Protein AF-A0A0V9R6I1-F1 (afdb_monomer_lite)

Radius of gyration: 15.01 Å; chains: 1; bounding box: 39×39×38 Å

Secondary structure (DSSP, 8-state):
-------TTS--HHHHHHHHHHHHTSTT-SEEEEEEE--SSTTPPPEEEEEEGGGGTSSS--EEEEE--SS-S-S--EEB--B-HHHHHHHHHHSTTEEEEEEEE-TT-TTSPBGGGTSTT--SBEEEEEEESSHHHHHHHHHHHHHHHHTTSS-TT-B-----TT-BHHHHHHHHHHT-

Foldseek 3Di:
DQDPAQDPLFDFLQRVVVLVVVLLPDPPHQWDDWDWWDAPDPPDFTWIWTWGVLVVQDVDTATKIAGPDPDRRGQQGIWHAQFDLVLLVVLQVVFPFKAWFAKDFGQRPPPHDACVQQEPPGRTGITGTMTGSDSVSVRSSSVSVSVCSNVVVTDPVGGQRHDYDNDISVRSVVVVVVVD

Organism: Escherichia coli (NCBI:txid562)

Structure (mmCIF, N/CA/C/O backbone):
data_AF-A0A0V9R6I1-F1
#
_entry.id   AF-A0A0V9R6I1-F1
#
loop_
_atom_site.group_PDB
_atom_site.id
_atom_site.type_symbol
_atom_site.label_atom_id
_atom_site.label_alt_id
_atom_site.label_comp_id
_atom_site.label_asym_id
_atom_site.label_entity_id
_atom_site.label_seq_id
_atom_site.pdbx_PDB_ins_code
_atom_site.Cartn_x
_atom_site.Cartn_y
_atom_site.Cartn_z
_atom_site.occupancy
_atom_site.B_iso_or_equiv
_atom_site.auth_seq_id
_atom_site.auth_comp_id
_atom_site.auth_asym_id
_atom_site.auth_atom_id
_atom_site.pdbx_PDB_model_num
ATOM 1 N N . MET A 1 1 ? 13.942 -1.740 -12.139 1.00 53.59 1 MET A N 1
ATOM 2 C CA . MET A 1 1 ? 12.605 -1.870 -11.530 1.00 53.59 1 MET A CA 1
ATOM 3 C C . MET A 1 1 ? 11.712 -2.474 -12.582 1.00 53.59 1 MET A C 1
ATOM 5 O O . MET A 1 1 ? 11.648 -1.887 -13.659 1.00 53.59 1 MET A O 1
ATOM 9 N N . GLY A 1 2 ? 11.010 -3.566 -12.273 1.00 52.91 2 GLY A N 1
ATOM 10 C CA . GLY A 1 2 ? 9.858 -3.988 -13.064 1.00 52.91 2 GLY A CA 1
ATOM 11 C C . GLY A 1 2 ? 8.912 -2.798 -13.212 1.00 52.91 2 GLY A C 1
ATOM 12 O O . GLY A 1 2 ? 8.372 -2.275 -12.228 1.00 52.91 2 GLY A O 1
ATOM 13 N N . VAL A 1 3 ? 8.816 -2.267 -14.426 1.00 60.56 3 VAL A N 1
ATOM 14 C CA . VAL A 1 3 ? 7.876 -1.196 -14.727 1.00 60.56 3 VAL A CA 1
ATOM 15 C C . VAL A 1 3 ? 6.547 -1.895 -14.946 1.00 60.56 3 VAL A C 1
ATOM 17 O O . VAL A 1 3 ? 6.357 -2.558 -15.956 1.00 60.56 3 VAL A O 1
ATOM 20 N N . LEU A 1 4 ? 5.653 -1.801 -13.961 1.00 69.81 4 LEU A N 1
ATOM 21 C CA . LEU A 1 4 ? 4.243 -2.054 -14.226 1.00 69.81 4 LEU A CA 1
ATOM 22 C C . LEU A 1 4 ? 3.785 -0.972 -15.194 1.00 69.81 4 LEU A C 1
ATOM 24 O O . LEU A 1 4 ? 3.793 0.213 -14.834 1.00 69.81 4 LEU A O 1
ATOM 28 N N . ASP A 1 5 ? 3.435 -1.395 -16.404 1.00 79.00 5 ASP A N 1
ATOM 29 C CA . ASP A 1 5 ? 2.828 -0.521 -17.392 1.00 79.00 5 ASP A CA 1
ATOM 30 C C . ASP A 1 5 ? 1.582 0.131 -16.809 1.00 79.00 5 ASP A C 1
ATOM 32 O O . ASP A 1 5 ? 0.880 -0.431 -15.960 1.00 79.00 5 ASP A O 1
ATOM 36 N N . ILE A 1 6 ? 1.330 1.363 -17.244 1.00 84.25 6 ILE A N 1
ATOM 37 C CA . ILE A 1 6 ? 0.130 2.048 -16.810 1.00 84.25 6 ILE A CA 1
ATOM 38 C C . ILE A 1 6 ? -1.094 1.385 -17.428 1.00 84.25 6 ILE A C 1
ATOM 40 O O . ILE A 1 6 ? -1.211 1.270 -18.645 1.00 84.25 6 ILE A O 1
ATOM 44 N N . ASP A 1 7 ? -2.034 1.012 -16.574 1.00 88.31 7 ASP A N 1
ATOM 45 C CA . ASP A 1 7 ? -3.306 0.450 -16.983 1.00 88.31 7 ASP A CA 1
ATOM 46 C C . ASP A 1 7 ? -4.435 1.398 -16.565 1.00 88.31 7 ASP A C 1
ATOM 48 O O . ASP A 1 7 ? -4.627 1.737 -15.391 1.00 88.31 7 ASP A O 1
ATOM 52 N N . SER A 1 8 ? -5.183 1.845 -17.575 1.00 90.50 8 SER A N 1
ATOM 53 C CA . SER A 1 8 ? -6.348 2.721 -17.434 1.00 90.50 8 SER A CA 1
ATOM 54 C C . SER A 1 8 ? -7.507 2.098 -16.648 1.00 90.50 8 SER A C 1
ATOM 56 O O . SER A 1 8 ? -8.373 2.828 -16.169 1.00 90.50 8 SER A O 1
ATOM 58 N N . ASN A 1 9 ? -7.512 0.773 -16.469 1.00 94.44 9 ASN A N 1
ATOM 59 C CA . ASN A 1 9 ? -8.483 0.062 -15.640 1.00 94.44 9 ASN A CA 1
ATOM 60 C C . ASN A 1 9 ? -8.278 0.300 -14.138 1.00 94.44 9 ASN A C 1
ATOM 62 O O . ASN A 1 9 ? -9.171 -0.010 -13.346 1.00 94.44 9 ASN A O 1
ATOM 66 N N . TYR A 1 10 ? -7.124 0.839 -13.736 1.00 96.00 10 TYR A N 1
ATOM 67 C CA . TYR A 1 10 ? -6.802 1.133 -12.346 1.00 96.00 10 TYR A CA 1
ATOM 68 C C . TYR A 1 10 ? -6.615 2.632 -12.120 1.00 96.00 10 TYR A C 1
ATOM 70 O O . TYR A 1 10 ? -6.264 3.408 -13.010 1.00 96.00 10 TYR A O 1
ATOM 78 N N . LEU A 1 11 ? -6.807 3.056 -10.874 1.00 95.94 11 LEU A N 1
ATOM 79 C CA . LEU A 1 11 ? -6.518 4.408 -10.436 1.00 95.94 11 LEU A CA 1
ATOM 80 C C . LEU A 1 11 ? -5.052 4.742 -10.700 1.00 95.94 11 LEU A C 1
ATOM 82 O O . LEU A 1 11 ? -4.144 3.972 -10.386 1.00 95.94 11 LEU A O 1
ATOM 86 N N . SER A 1 12 ? -4.817 5.932 -11.239 1.00 94.56 12 SER A N 1
ATOM 87 C CA . SER A 1 12 ? -3.480 6.509 -11.263 1.00 94.56 12 SER A CA 1
ATOM 88 C C . SER A 1 12 ? -3.061 6.932 -9.855 1.00 94.56 12 SER A C 1
ATOM 90 O O . SER A 1 12 ? -3.892 7.223 -8.992 1.00 94.56 12 SER A O 1
ATOM 92 N N . ALA A 1 13 ? -1.760 7.048 -9.621 1.00 92.88 13 ALA A N 1
ATOM 93 C CA . ALA A 1 13 ? -1.228 7.475 -8.335 1.00 92.88 13 ALA A CA 1
ATOM 94 C C . ALA A 1 13 ? -1.686 8.888 -7.923 1.00 92.88 13 ALA A C 1
ATOM 96 O O . ALA A 1 13 ? -1.963 9.114 -6.745 1.00 92.88 13 ALA A O 1
ATOM 97 N N . ARG A 1 14 ? -1.905 9.803 -8.881 1.00 94.00 14 ARG A N 1
ATOM 98 C CA . ARG A 1 14 ? -2.592 11.080 -8.622 1.00 94.00 14 ARG A CA 1
ATOM 99 C C . ARG A 1 14 ? -4.000 10.865 -8.056 1.00 94.00 14 ARG A C 1
ATOM 101 O O . ARG A 1 14 ? -4.360 11.479 -7.055 1.00 94.00 14 ARG A O 1
ATOM 108 N N . ARG A 1 15 ? -4.803 9.996 -8.680 1.00 95.25 15 ARG A N 1
ATOM 109 C CA . ARG A 1 15 ? -6.164 9.701 -8.205 1.00 95.25 15 ARG A CA 1
ATOM 110 C C . ARG A 1 15 ? -6.151 9.039 -6.832 1.00 95.25 15 ARG A C 1
ATOM 112 O O . ARG A 1 15 ? -6.986 9.382 -6.004 1.00 95.25 15 ARG A O 1
ATOM 119 N N . ILE A 1 16 ? -5.193 8.152 -6.567 1.00 96.25 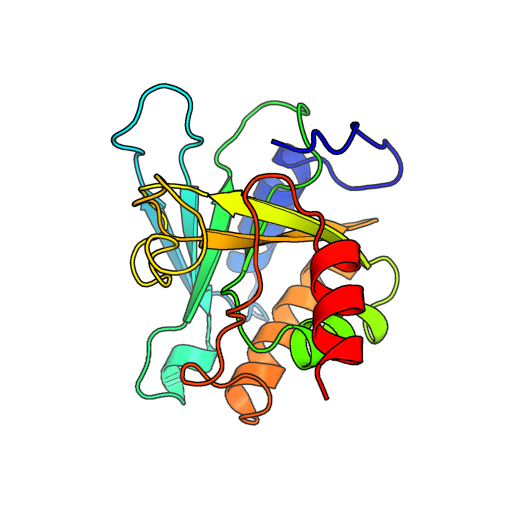16 ILE A N 1
ATOM 120 C CA . ILE A 1 16 ? -4.989 7.561 -5.238 1.00 96.25 16 ILE A CA 1
ATOM 121 C C . ILE A 1 16 ? -4.720 8.661 -4.203 1.00 96.25 16 ILE A C 1
ATOM 123 O O . ILE A 1 16 ? -5.404 8.694 -3.184 1.00 96.25 16 ILE A O 1
ATOM 127 N N . LYS A 1 17 ? -3.811 9.608 -4.482 1.00 95.19 17 LYS A N 1
ATOM 128 C CA . LYS A 1 17 ? -3.547 10.768 -3.610 1.00 95.19 17 LYS A CA 1
ATOM 129 C C . LYS A 1 17 ? -4.813 11.564 -3.299 1.00 95.19 17 LYS A C 1
ATOM 131 O O . LYS A 1 17 ? -5.101 11.815 -2.129 1.00 95.19 17 LYS A O 1
ATOM 136 N N . GLU A 1 18 ? -5.578 11.931 -4.326 1.00 94.38 18 GLU A N 1
ATOM 137 C CA . GLU A 1 18 ? -6.849 12.651 -4.167 1.00 94.38 18 GLU A CA 1
ATOM 138 C C . GLU A 1 18 ? -7.831 11.862 -3.280 1.00 94.38 18 GLU A C 1
ATOM 140 O O . GLU A 1 18 ? -8.379 12.402 -2.318 1.00 94.38 18 GLU A O 1
ATOM 145 N N . CYS A 1 19 ? -8.002 10.565 -3.556 1.00 95.62 19 CYS A N 1
ATOM 146 C CA . CYS A 1 19 ? -8.938 9.702 -2.837 1.00 95.62 19 CYS A CA 1
ATOM 147 C C . CYS A 1 19 ? -8.552 9.518 -1.366 1.00 95.62 19 CYS A C 1
ATOM 149 O O . CYS A 1 19 ? -9.411 9.660 -0.497 1.00 95.62 19 CYS A O 1
ATOM 151 N N . VAL A 1 20 ? -7.276 9.247 -1.066 1.00 95.94 20 VAL A N 1
ATOM 152 C CA . VAL A 1 20 ? -6.808 9.078 0.320 1.00 95.94 20 VAL A CA 1
ATOM 153 C C . VAL A 1 20 ? -6.933 10.383 1.100 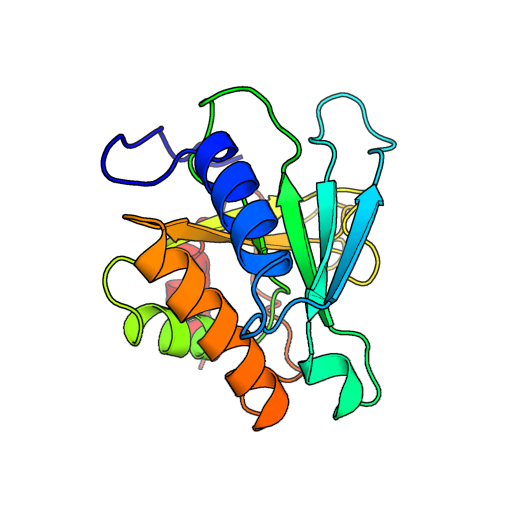1.00 95.94 20 VAL A C 1
ATOM 155 O O . VAL A 1 20 ? -7.364 10.363 2.251 1.00 95.94 20 VAL A O 1
ATOM 158 N N . HIS A 1 21 ? -6.624 11.528 0.486 1.00 93.81 21 HIS A N 1
ATOM 159 C CA . HIS A 1 21 ? -6.767 12.824 1.146 1.00 93.81 21 HIS A CA 1
ATOM 160 C C . HIS A 1 21 ? -8.227 13.131 1.51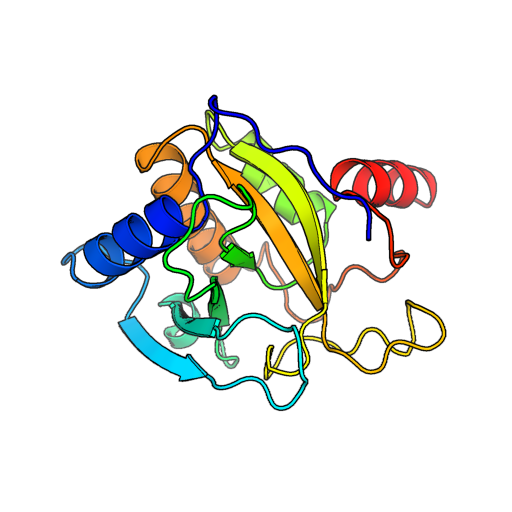6 1.00 93.81 21 HIS A C 1
ATOM 162 O O . HIS A 1 21 ? -8.503 13.552 2.641 1.00 93.81 21 HIS A O 1
ATOM 168 N N . ILE A 1 22 ? -9.164 12.892 0.591 1.00 93.88 22 ILE A N 1
ATOM 169 C CA . ILE A 1 22 ? -10.606 13.042 0.842 1.00 93.88 22 ILE A CA 1
ATOM 170 C C . ILE A 1 22 ? -11.055 12.072 1.937 1.00 93.88 22 ILE A C 1
ATOM 172 O O . ILE A 1 22 ? -11.723 12.476 2.889 1.00 93.88 22 ILE A O 1
ATOM 176 N N . TYR A 1 23 ? -10.650 10.806 1.831 1.00 95.25 23 TYR A N 1
ATOM 177 C CA . TYR A 1 23 ? -11.004 9.771 2.792 1.00 95.25 23 TYR A CA 1
ATOM 178 C C . TYR A 1 23 ? -10.501 10.105 4.201 1.00 95.25 23 TYR A C 1
ATOM 180 O O . TYR A 1 23 ? -11.298 10.059 5.134 1.00 95.25 23 TYR A O 1
ATOM 188 N N . CYS A 1 24 ? -9.252 10.557 4.351 1.00 94.38 24 CYS A N 1
ATOM 189 C CA . CYS A 1 24 ? -8.663 10.950 5.635 1.00 94.38 24 CYS A CA 1
ATOM 190 C C . CYS A 1 24 ? -9.459 12.049 6.362 1.00 94.38 24 CYS A C 1
ATOM 192 O O . CYS A 1 24 ? -9.459 12.098 7.589 1.00 94.38 24 CYS A O 1
ATOM 194 N N . LYS A 1 25 ? -10.140 12.933 5.620 1.00 90.62 25 LYS A N 1
ATOM 195 C CA . LYS A 1 25 ? -10.985 14.005 6.176 1.00 90.62 25 LYS A CA 1
ATOM 196 C C . LYS A 1 25 ? -12.398 13.541 6.544 1.00 90.62 25 LYS A C 1
ATOM 198 O O . LYS A 1 25 ? -13.152 14.300 7.151 1.00 90.62 25 LYS A O 1
ATOM 203 N N . SER A 1 26 ? -12.786 12.323 6.170 1.00 91.81 26 SER A N 1
ATOM 204 C CA . SER A 1 26 ? -14.114 11.784 6.463 1.00 91.81 26 SER A CA 1
ATOM 205 C C . SER A 1 26 ? -14.236 11.332 7.924 1.00 91.81 26 SER A C 1
ATOM 207 O O . SER A 1 26 ? -13.290 10.813 8.513 1.00 91.81 26 SER A O 1
ATOM 209 N N . LYS A 1 27 ? -15.428 11.477 8.523 1.00 84.44 27 LYS A N 1
ATOM 210 C CA . LYS A 1 27 ? -15.672 11.106 9.934 1.00 84.44 27 LYS A CA 1
ATOM 211 C C . LYS A 1 27 ? -15.441 9.616 10.227 1.00 84.44 27 LYS A C 1
ATOM 213 O O . LYS A 1 27 ? -15.057 9.267 11.339 1.00 84.44 27 LYS A O 1
ATOM 218 N N . GLN A 1 28 ? -15.681 8.754 9.241 1.00 87.25 28 GLN A N 1
ATOM 219 C CA . GLN A 1 28 ? -15.542 7.298 9.364 1.00 87.25 28 GLN A CA 1
ATOM 220 C C . GLN A 1 28 ? -14.125 6.798 9.051 1.00 87.25 28 GLN A C 1
ATOM 222 O O . GLN A 1 28 ? -13.862 5.618 9.208 1.00 87.25 28 GLN A O 1
ATOM 227 N N . SER A 1 29 ? -13.211 7.687 8.656 1.00 91.62 29 SER A N 1
ATOM 228 C CA . SER A 1 29 ? -11.839 7.345 8.284 1.00 91.62 29 SER A CA 1
ATOM 229 C C . SER A 1 29 ? -11.095 6.550 9.355 1.00 91.62 29 SER A C 1
ATOM 231 O O . SER A 1 29 ? -11.060 6.963 10.517 1.00 91.62 29 SER A O 1
ATOM 233 N N . CYS A 1 30 ? -10.393 5.488 8.961 1.00 94.94 30 CYS A N 1
ATOM 234 C CA . CYS A 1 30 ? -9.362 4.831 9.764 1.00 94.94 30 CYS A CA 1
ATOM 235 C C . CYS A 1 30 ? -7.991 5.540 9.717 1.00 94.94 30 CYS A C 1
ATOM 237 O O . CYS A 1 30 ? -7.024 5.032 10.280 1.00 94.94 30 CYS A O 1
ATOM 239 N N . LEU A 1 31 ? -7.895 6.709 9.077 1.00 94.44 31 LEU A N 1
ATOM 240 C CA . LEU A 1 31 ? -6.700 7.560 8.995 1.00 94.44 31 LEU A CA 1
ATOM 241 C C . LEU A 1 31 ? -6.870 8.834 9.828 1.00 94.44 31 LEU A C 1
ATOM 243 O O . LEU A 1 31 ? -7.952 9.420 9.826 1.00 94.44 31 LEU A O 1
ATOM 247 N N . GLU A 1 32 ? -5.808 9.277 10.509 1.00 83.25 32 GLU A N 1
ATOM 248 C CA . GLU A 1 32 ? -5.902 10.385 11.482 1.00 83.25 32 GLU A CA 1
ATOM 249 C C . GLU A 1 32 ? -4.939 11.548 11.257 1.00 83.25 32 GLU A C 1
ATOM 251 O O . GLU A 1 32 ? -5.292 12.701 11.495 1.00 83.25 32 GLU A O 1
ATOM 256 N N . LYS A 1 33 ? -3.701 11.266 10.848 1.00 74.50 33 LYS A N 1
ATOM 257 C CA . LYS A 1 33 ? -2.641 12.275 10.767 1.00 74.50 33 LYS A CA 1
ATOM 258 C C . LYS A 1 33 ? -1.919 12.140 9.445 1.00 74.50 33 LYS A C 1
ATOM 260 O O . LYS A 1 33 ? -1.449 11.051 9.132 1.00 74.50 33 LYS A O 1
ATOM 265 N N . GLN A 1 34 ? -1.813 13.249 8.721 1.00 78.00 34 GLN A N 1
ATOM 266 C CA . GLN A 1 34 ? -0.985 13.360 7.526 1.00 78.00 34 GLN A CA 1
ATOM 267 C C . GLN A 1 34 ? 0.301 14.127 7.857 1.00 78.00 34 GLN A C 1
ATOM 269 O O . GLN A 1 34 ? 0.251 15.167 8.516 1.00 78.00 34 GLN A O 1
ATOM 274 N N . ALA A 1 35 ? 1.445 13.626 7.403 1.00 79.19 35 ALA A N 1
ATOM 275 C CA . ALA A 1 35 ? 2.721 14.334 7.427 1.00 79.19 35 ALA A CA 1
ATOM 276 C C . ALA A 1 35 ? 3.394 14.210 6.057 1.00 79.19 35 ALA A C 1
ATOM 278 O O . ALA A 1 35 ? 3.393 13.134 5.462 1.00 79.19 35 ALA A O 1
ATOM 279 N N . TYR A 1 36 ? 3.960 15.302 5.549 1.00 76.38 36 TYR A N 1
ATOM 280 C CA . TYR A 1 36 ? 4.707 15.284 4.292 1.00 76.38 36 TYR A CA 1
ATOM 281 C C . TYR A 1 36 ? 6.154 14.888 4.557 1.00 76.38 36 TYR A C 1
ATOM 283 O O . TYR A 1 36 ? 6.785 15.411 5.474 1.00 76.38 36 TYR A O 1
ATOM 291 N N . LEU A 1 37 ? 6.673 13.977 3.741 1.00 74.88 37 LEU A N 1
ATOM 292 C CA . LEU A 1 37 ? 8.037 13.483 3.816 1.00 74.88 37 LEU A CA 1
ATOM 293 C C . LEU A 1 37 ? 8.764 13.794 2.518 1.00 74.88 37 LEU A C 1
ATOM 295 O O . LEU A 1 37 ? 8.405 13.339 1.427 1.00 74.88 37 LEU A O 1
ATOM 299 N N . THR A 1 38 ? 9.816 14.585 2.647 1.00 67.31 38 THR A N 1
ATOM 300 C CA . THR A 1 38 ? 10.735 14.881 1.556 1.00 67.31 38 THR A CA 1
ATOM 301 C C . THR A 1 38 ? 11.692 13.710 1.368 1.00 67.31 38 THR A C 1
ATOM 303 O O . THR A 1 38 ? 12.223 13.191 2.345 1.00 67.31 38 THR A O 1
ATOM 306 N N . SER A 1 39 ? 11.913 13.283 0.122 1.00 61.84 39 SER A N 1
ATOM 307 C CA . SER A 1 39 ? 13.001 12.345 -0.175 1.00 61.84 39 SER A CA 1
ATOM 308 C C . SER A 1 39 ? 14.356 13.051 -0.057 1.00 61.84 39 SER A C 1
ATOM 310 O O . SER A 1 39 ? 14.476 14.231 -0.394 1.00 61.84 39 SER A O 1
ATOM 312 N N . SER A 1 40 ? 15.364 12.319 0.413 1.00 57.09 40 SER A N 1
ATOM 313 C CA . SER A 1 40 ? 16.767 12.735 0.411 1.00 57.09 40 SER A CA 1
ATOM 314 C C . SER A 1 40 ? 17.511 12.330 -0.872 1.00 57.09 40 SER A C 1
ATOM 316 O O . SER A 1 40 ? 18.634 12.785 -1.082 1.00 57.09 40 SER A O 1
ATOM 318 N N . GLN A 1 41 ? 16.906 11.518 -1.750 1.00 65.38 41 GLN A N 1
ATOM 319 C CA . GLN A 1 41 ? 17.534 10.992 -2.964 1.00 65.38 41 GLN A CA 1
ATOM 320 C C . GLN A 1 41 ? 16.911 11.553 -4.251 1.00 65.38 41 GLN A C 1
ATOM 322 O O . GLN A 1 41 ? 15.695 11.670 -4.417 1.00 65.38 41 GLN A O 1
ATOM 327 N N . LYS A 1 42 ? 17.772 11.887 -5.218 1.00 57.94 42 LYS A N 1
ATOM 328 C CA . LYS A 1 42 ? 17.366 12.409 -6.528 1.00 57.94 42 LYS A CA 1
ATOM 329 C C . LYS A 1 42 ? 16.636 11.317 -7.322 1.00 57.94 42 LYS A C 1
ATOM 331 O O . LYS A 1 42 ? 17.227 10.292 -7.638 1.00 57.94 42 LYS A O 1
ATOM 336 N N . GLY A 1 43 ? 15.376 11.563 -7.687 1.00 63.16 43 GLY A N 1
ATOM 337 C CA . GLY A 1 43 ? 14.559 10.655 -8.508 1.00 63.16 43 GLY A CA 1
ATOM 338 C C . GLY A 1 43 ? 13.514 9.839 -7.741 1.00 63.16 43 GLY A C 1
ATOM 339 O O . GLY A 1 43 ? 12.657 9.225 -8.373 1.00 63.16 43 GLY A O 1
ATOM 340 N N . GLU A 1 44 ? 13.526 9.869 -6.409 1.00 75.06 44 GLU A N 1
ATOM 341 C CA . GLU A 1 44 ? 12.459 9.279 -5.601 1.00 75.06 44 GLU A CA 1
ATOM 342 C C . GLU A 1 44 ? 11.236 10.200 -5.507 1.00 75.06 44 GLU A C 1
ATOM 344 O O . GLU A 1 44 ? 11.317 11.428 -5.629 1.00 75.06 44 GLU A O 1
ATOM 349 N N . HIS A 1 45 ? 10.073 9.600 -5.256 1.00 81.62 45 HIS A N 1
ATOM 350 C CA . HIS A 1 45 ? 8.854 10.361 -5.028 1.00 81.62 45 HIS A CA 1
ATOM 351 C C . HIS A 1 45 ? 8.834 10.931 -3.605 1.00 81.62 45 HIS A C 1
ATOM 353 O O . HIS A 1 45 ? 9.205 10.274 -2.632 1.00 81.62 45 HIS A O 1
ATOM 359 N N . LYS A 1 46 ? 8.331 12.160 -3.466 1.00 87.88 46 LYS A N 1
ATOM 360 C CA . LYS A 1 46 ? 7.886 12.659 -2.161 1.00 87.88 46 LYS A CA 1
ATOM 361 C C . LYS A 1 46 ? 6.739 11.773 -1.672 1.00 87.88 46 LYS A C 1
ATOM 363 O O . LYS A 1 46 ? 5.928 11.320 -2.482 1.00 87.88 46 LYS A O 1
ATOM 368 N N . LEU A 1 47 ? 6.674 11.523 -0.368 1.00 91.50 47 LEU A N 1
ATOM 369 C CA . LEU A 1 47 ? 5.633 10.690 0.231 1.00 91.50 47 LEU A CA 1
ATOM 370 C C . LEU A 1 47 ? 4.796 11.505 1.218 1.00 91.50 47 LEU A C 1
ATOM 372 O O . LEU A 1 47 ? 5.289 12.409 1.888 1.00 91.50 47 LEU A O 1
ATOM 376 N N . ILE A 1 48 ? 3.522 11.155 1.331 1.00 92.38 48 ILE A N 1
ATOM 377 C CA . ILE A 1 48 ? 2.600 11.636 2.354 1.00 92.38 48 ILE A CA 1
ATOM 378 C C . ILE A 1 48 ? 2.336 10.460 3.290 1.00 92.38 48 ILE A C 1
ATOM 380 O O . ILE A 1 48 ? 1.777 9.443 2.879 1.00 92.38 48 ILE A O 1
ATOM 384 N N . LYS A 1 49 ? 2.765 10.586 4.543 1.00 93.62 49 LYS A N 1
ATOM 385 C CA . LYS A 1 49 ? 2.596 9.585 5.598 1.00 93.62 49 LYS A CA 1
ATOM 386 C C . LYS A 1 49 ? 1.229 9.763 6.247 1.00 93.62 49 LYS A C 1
ATOM 388 O O . LYS A 1 49 ? 0.959 10.834 6.788 1.00 93.62 49 LYS A O 1
ATOM 393 N N . TYR A 1 50 ? 0.399 8.723 6.225 1.00 94.50 50 TYR A N 1
ATOM 394 C CA . TYR A 1 50 ? -0.905 8.686 6.889 1.00 94.50 50 TYR A CA 1
ATOM 395 C C . TYR A 1 50 ? -0.892 7.687 8.050 1.00 94.50 50 TYR A C 1
ATOM 397 O O . TYR A 1 50 ? -0.627 6.503 7.844 1.00 94.50 50 TYR A O 1
ATOM 405 N N . LYS A 1 51 ? -1.189 8.156 9.270 1.00 93.25 51 LYS A N 1
ATOM 406 C CA . LYS A 1 51 ? -1.299 7.304 10.469 1.00 93.25 51 LYS A CA 1
ATOM 407 C C . LYS A 1 51 ? -2.628 6.555 10.494 1.00 93.25 51 LYS A C 1
ATOM 409 O O . LYS A 1 51 ? -3.679 7.189 10.388 1.00 93.25 51 LYS A O 1
ATOM 414 N N . LEU A 1 52 ? -2.568 5.243 10.708 1.00 93.56 52 LEU A N 1
ATOM 415 C CA . LEU A 1 52 ? -3.723 4.365 10.893 1.00 93.56 52 LEU A CA 1
ATOM 416 C C . LEU A 1 52 ? -4.223 4.383 12.342 1.00 93.56 52 LEU A C 1
ATOM 418 O O . LEU A 1 52 ? -3.428 4.412 13.288 1.00 93.56 52 LEU A O 1
ATOM 422 N N . LYS A 1 53 ? -5.544 4.284 12.523 1.00 91.62 53 LYS A N 1
ATOM 423 C CA . LYS A 1 53 ? -6.216 4.198 13.831 1.00 91.62 53 LYS A CA 1
ATOM 424 C C . LYS A 1 53 ? -5.818 2.969 14.637 1.00 91.62 53 LYS A C 1
ATOM 426 O O . LYS A 1 53 ? -5.835 3.036 15.865 1.00 91.62 53 LYS A O 1
ATOM 431 N N . ALA A 1 54 ? -5.417 1.883 13.976 1.00 87.44 54 ALA A N 1
ATOM 432 C CA . ALA A 1 54 ? -4.894 0.688 14.633 1.00 87.44 54 ALA A CA 1
ATOM 433 C C . ALA A 1 54 ? -3.750 0.992 15.624 1.00 87.44 54 ALA A C 1
ATOM 435 O O . ALA A 1 54 ? -3.663 0.355 16.671 1.00 87.44 54 ALA A O 1
ATOM 436 N N . SER A 1 55 ? -2.971 2.055 15.378 1.00 77.44 55 SER A N 1
ATOM 437 C CA . SER A 1 55 ? -1.916 2.555 16.279 1.00 77.44 55 SER A CA 1
ATOM 438 C C . SER A 1 55 ? -2.385 2.938 17.687 1.00 77.44 55 SER A C 1
ATOM 440 O O . SER A 1 55 ? -1.562 3.209 18.549 1.00 77.44 55 SER A O 1
ATOM 442 N N . ARG A 1 56 ? -3.695 3.085 17.920 1.00 74.06 56 ARG A N 1
ATOM 443 C CA . ARG A 1 56 ? -4.241 3.374 19.257 1.00 74.06 56 ARG A CA 1
ATOM 444 C C . ARG A 1 56 ? -4.455 2.113 20.092 1.00 74.06 56 ARG A C 1
ATOM 446 O O . ARG A 1 56 ? -4.619 2.218 21.302 1.00 74.06 56 ARG A O 1
ATOM 453 N N . LYS A 1 57 ? -4.527 0.948 19.443 1.00 71.12 57 LYS A N 1
ATOM 454 C CA . LYS A 1 57 ? -4.684 -0.359 20.093 1.00 71.12 57 LYS A CA 1
ATOM 455 C C . LYS A 1 57 ? -3.359 -1.108 20.185 1.00 71.12 57 LYS A C 1
ATOM 457 O O . LYS A 1 57 ? -3.146 -1.827 21.155 1.00 71.12 57 LYS A O 1
ATOM 462 N N . ASP A 1 58 ? -2.494 -0.937 19.193 1.00 66.69 58 ASP A N 1
ATOM 463 C CA . ASP A 1 58 ? -1.158 -1.521 19.186 1.00 66.69 58 ASP A CA 1
ATOM 464 C C . ASP A 1 58 ? -0.133 -0.592 19.867 1.00 66.69 58 ASP A C 1
ATOM 466 O O . ASP A 1 58 ? -0.303 0.626 19.901 1.00 66.69 58 ASP A O 1
ATOM 470 N N . ARG A 1 59 ? 0.945 -1.168 20.410 1.00 69.94 59 ARG A N 1
ATOM 471 C CA . ARG A 1 59 ? 2.093 -0.425 20.960 1.00 69.94 59 ARG A CA 1
ATOM 472 C C . ARG A 1 59 ? 2.941 0.229 19.868 1.00 69.94 59 ARG A C 1
ATOM 474 O O . ARG A 1 59 ? 3.753 1.098 20.176 1.00 69.94 59 ARG A O 1
ATOM 481 N N . TYR A 1 60 ? 2.758 -0.188 18.618 1.00 78.31 60 TYR A N 1
ATOM 482 C CA . TYR A 1 60 ? 3.471 0.326 17.457 1.00 78.31 60 TYR A CA 1
ATOM 483 C C . TYR A 1 60 ? 2.614 1.297 16.646 1.00 78.31 60 TYR A C 1
ATOM 485 O O . TYR A 1 60 ? 1.395 1.155 16.529 1.00 78.31 60 TYR A O 1
ATOM 493 N N . GLU A 1 61 ? 3.265 2.294 16.053 1.00 86.12 61 GLU A N 1
ATOM 494 C CA . GLU A 1 61 ? 2.602 3.206 15.132 1.00 86.12 61 GLU A CA 1
ATOM 495 C C . GLU A 1 61 ? 2.534 2.608 13.724 1.00 86.12 61 GLU A C 1
ATOM 497 O O . GLU A 1 61 ? 3.536 2.193 13.148 1.00 86.12 61 GLU A O 1
ATOM 502 N N . HIS A 1 62 ? 1.332 2.601 13.154 1.00 89.44 62 HIS A N 1
ATOM 503 C CA . HIS A 1 62 ? 1.031 2.012 11.856 1.00 89.44 62 HIS A CA 1
ATOM 504 C C . HIS A 1 62 ? 0.789 3.092 10.812 1.00 89.44 62 HIS A C 1
ATOM 506 O O . HIS A 1 62 ? 0.007 4.024 11.032 1.00 89.44 62 HIS A O 1
ATOM 512 N N . TYR A 1 63 ? 1.412 2.934 9.647 1.00 92.69 63 TYR A N 1
ATOM 513 C CA . TYR A 1 63 ? 1.398 3.941 8.593 1.00 92.69 63 TYR A CA 1
ATOM 514 C C . TYR A 1 63 ? 1.194 3.338 7.208 1.00 92.69 63 TYR A C 1
ATOM 516 O O . TYR A 1 63 ? 1.722 2.267 6.902 1.00 92.69 63 TYR A O 1
ATOM 524 N N . ILE A 1 64 ? 0.501 4.091 6.356 1.00 94.94 64 ILE A N 1
ATOM 525 C CA . ILE A 1 64 ? 0.530 3.933 4.898 1.00 94.94 64 ILE A CA 1
ATOM 526 C C . ILE A 1 64 ? 1.154 5.183 4.283 1.00 94.94 64 ILE A C 1
ATOM 528 O O . ILE A 1 64 ? 1.005 6.290 4.810 1.00 94.94 64 ILE A O 1
ATOM 532 N N . TYR A 1 65 ? 1.845 5.011 3.163 1.00 95.38 65 TYR A N 1
ATOM 533 C CA . TYR A 1 65 ? 2.543 6.096 2.482 1.00 95.38 65 TYR A CA 1
ATOM 534 C C . TYR A 1 65 ? 1.968 6.286 1.091 1.00 95.38 65 TYR A C 1
ATOM 536 O O . TYR A 1 65 ? 1.878 5.347 0.309 1.00 95.38 65 TYR A O 1
ATOM 544 N N . VAL A 1 66 ? 1.584 7.512 0.763 1.00 94.62 66 VAL A N 1
ATOM 545 C CA . VAL A 1 66 ? 1.013 7.860 -0.539 1.00 94.62 66 VAL A CA 1
ATOM 546 C C . VAL A 1 66 ? 2.015 8.698 -1.313 1.00 94.62 66 VAL A C 1
ATOM 548 O O . VAL A 1 66 ? 2.587 9.636 -0.766 1.00 94.62 66 VAL A O 1
ATOM 551 N N . LYS A 1 67 ? 2.225 8.392 -2.591 1.00 92.88 67 LYS A N 1
ATOM 552 C CA . LYS A 1 67 ? 3.120 9.169 -3.450 1.00 92.88 67 LYS A CA 1
ATOM 553 C C . LYS A 1 67 ? 2.530 10.553 -3.703 1.00 92.88 67 LYS A C 1
ATOM 555 O O . LYS A 1 67 ? 1.436 10.692 -4.251 1.00 92.88 67 LYS A O 1
ATOM 560 N N . ASP A 1 68 ? 3.280 11.581 -3.333 1.00 89.75 68 ASP A N 1
ATOM 561 C CA . ASP A 1 68 ? 2.949 12.974 -3.593 1.00 89.75 68 ASP A CA 1
ATOM 562 C C . ASP A 1 68 ? 3.327 13.334 -5.033 1.00 89.75 68 ASP A C 1
ATOM 564 O O . ASP A 1 68 ? 4.386 13.900 -5.308 1.00 89.75 68 ASP A O 1
ATOM 568 N N . ILE A 1 69 ? 2.481 12.918 -5.975 1.00 84.31 69 ILE A N 1
ATOM 569 C CA . ILE A 1 69 ? 2.685 13.170 -7.400 1.00 84.31 69 ILE A CA 1
ATOM 570 C C . ILE A 1 69 ? 1.482 13.874 -8.020 1.00 84.31 69 ILE A C 1
ATOM 572 O O . ILE A 1 69 ? 0.331 13.636 -7.654 1.00 84.31 69 ILE A O 1
ATOM 576 N N . GLU A 1 70 ? 1.760 14.718 -9.007 1.00 72.88 70 GLU A N 1
ATOM 577 C CA . GLU A 1 70 ? 0.738 15.432 -9.783 1.00 72.88 70 GLU A CA 1
ATOM 578 C C . GLU A 1 70 ? 0.404 14.729 -11.111 1.00 72.88 70 GLU A C 1
ATOM 580 O O . GLU A 1 70 ? -0.589 15.051 -11.763 1.00 72.88 70 GLU A O 1
ATOM 585 N N . GLY A 1 71 ? 1.217 13.747 -11.515 1.00 67.69 71 GLY A N 1
ATOM 586 C CA . GLY A 1 71 ? 1.106 13.053 -12.799 1.00 67.69 71 GLY A CA 1
ATOM 587 C C . GLY A 1 71 ? 0.430 11.681 -12.735 1.00 67.69 71 GLY A C 1
ATOM 588 O O . GLY A 1 71 ? 0.265 11.074 -11.679 1.00 67.69 71 GLY A O 1
ATOM 589 N N . THR A 1 72 ? 0.100 11.148 -13.908 1.00 72.38 72 THR A N 1
ATOM 590 C CA . THR A 1 72 ? -0.471 9.809 -14.107 1.00 72.38 72 THR A CA 1
ATOM 591 C C . THR A 1 72 ? 0.589 8.843 -14.631 1.00 72.38 72 THR A C 1
ATOM 593 O O . THR A 1 72 ? 0.350 8.156 -15.603 1.00 72.38 72 THR A O 1
ATOM 596 N N . LYS A 1 73 ? 1.805 8.834 -14.074 1.00 77.88 73 LYS A N 1
ATOM 597 C CA . LYS A 1 73 ? 2.910 8.004 -14.607 1.00 77.88 73 LYS A CA 1
ATOM 598 C C . LYS A 1 73 ? 2.959 6.584 -14.031 1.00 77.88 73 LYS A C 1
ATOM 600 O O . LYS A 1 73 ? 3.814 5.798 -14.413 1.00 77.88 73 LYS A O 1
ATOM 605 N N . THR A 1 74 ? 2.092 6.270 -13.073 1.00 87.69 74 THR A N 1
ATOM 606 C CA . THR A 1 74 ? 2.024 4.954 -12.430 1.00 87.69 74 THR A CA 1
ATOM 607 C C . THR A 1 74 ? 0.665 4.760 -11.764 1.00 87.69 74 THR A C 1
ATOM 609 O O . THR A 1 74 ? 0.054 5.737 -11.321 1.00 87.69 74 THR A O 1
ATOM 612 N N . ASN A 1 75 ? 0.207 3.513 -11.664 1.00 92.06 75 ASN A N 1
ATOM 613 C CA . ASN A 1 75 ? -0.933 3.123 -10.832 1.00 92.06 75 ASN A CA 1
ATOM 614 C C . ASN A 1 75 ? -0.524 2.796 -9.379 1.00 92.06 75 ASN A C 1
ATOM 616 O O . ASN A 1 75 ? -1.358 2.833 -8.481 1.00 92.06 75 ASN A O 1
ATOM 620 N N . CYS A 1 76 ? 0.763 2.542 -9.113 1.00 90.31 76 CYS A N 1
ATOM 621 C CA . CYS A 1 76 ? 1.298 2.214 -7.787 1.00 90.31 76 CYS A CA 1
ATOM 622 C C . CYS A 1 76 ? 1.471 3.480 -6.932 1.00 90.31 76 CYS A C 1
ATOM 624 O O . CYS A 1 76 ? 2.587 3.967 -6.746 1.00 90.31 76 CYS A O 1
ATOM 626 N N . GLY A 1 77 ? 0.364 4.066 -6.473 1.00 92.94 77 GLY A N 1
ATOM 627 C CA . GLY A 1 77 ? 0.350 5.355 -5.764 1.00 92.94 77 GLY A CA 1
ATOM 628 C C . GLY A 1 77 ? 0.418 5.292 -4.246 1.00 92.94 77 GLY A C 1
ATOM 629 O O . GLY A 1 77 ? 0.561 6.332 -3.610 1.00 92.94 77 GLY A O 1
ATOM 630 N N . ILE A 1 78 ? 0.303 4.103 -3.667 1.00 95.38 78 ILE A N 1
ATOM 631 C CA . ILE A 1 78 ? 0.268 3.889 -2.223 1.00 95.38 78 ILE A CA 1
ATOM 632 C C . ILE A 1 78 ? 1.141 2.696 -1.855 1.00 95.38 78 ILE A C 1
ATOM 634 O O . ILE A 1 78 ? 1.256 1.744 -2.627 1.00 95.38 78 ILE A O 1
ATOM 638 N N . ILE A 1 79 ? 1.774 2.787 -0.694 1.00 96.00 79 ILE A N 1
ATOM 639 C CA . ILE A 1 79 ? 2.758 1.850 -0.179 1.00 96.00 79 ILE A CA 1
ATOM 640 C C . ILE A 1 79 ? 2.305 1.437 1.221 1.00 96.00 79 ILE A C 1
ATOM 642 O O . ILE A 1 79 ? 2.054 2.287 2.082 1.00 96.00 79 ILE A O 1
ATOM 646 N N . PHE A 1 80 ? 2.186 0.130 1.416 1.00 95.94 80 PHE A N 1
ATOM 647 C CA . PHE A 1 80 ? 1.817 -0.523 2.664 1.00 95.94 80 PHE A CA 1
ATOM 648 C C . PHE A 1 80 ? 3.030 -1.215 3.279 1.00 95.94 80 PHE A C 1
ATOM 650 O O . PHE A 1 80 ? 3.991 -1.554 2.577 1.00 95.94 80 PHE A O 1
ATOM 657 N N . TYR A 1 81 ? 2.968 -1.438 4.591 1.00 94.56 81 TYR A N 1
ATOM 658 C CA . TYR A 1 81 ? 4.026 -2.117 5.324 1.00 94.56 81 TYR A CA 1
ATOM 659 C C . TYR A 1 81 ? 4.138 -3.565 4.832 1.00 94.56 81 TYR A C 1
ATOM 661 O O . TYR A 1 81 ? 3.105 -4.209 4.612 1.00 94.56 81 TYR A O 1
ATOM 669 N N . PRO A 1 82 ? 5.356 -4.098 4.650 1.00 92.75 82 PRO A N 1
ATOM 670 C CA . PRO A 1 82 ? 5.558 -5.418 4.071 1.00 92.75 82 PRO A CA 1
ATOM 671 C C . PRO A 1 82 ? 5.392 -6.536 5.111 1.00 92.75 82 PRO A C 1
ATOM 673 O O . PRO A 1 82 ? 6.319 -7.303 5.383 1.00 92.75 82 PRO A O 1
ATOM 676 N N . TYR A 1 83 ? 4.197 -6.628 5.696 1.00 91.81 83 TYR A N 1
ATOM 677 C CA . TYR A 1 83 ? 3.783 -7.774 6.504 1.00 91.81 83 TYR A CA 1
ATOM 678 C C . TYR A 1 83 ? 3.865 -9.087 5.712 1.00 91.81 83 TYR A C 1
ATOM 680 O O . TYR A 1 83 ? 4.098 -9.093 4.500 1.00 91.81 83 TYR A O 1
ATOM 688 N N . ASP A 1 84 ? 3.622 -10.200 6.405 1.00 89.94 84 ASP A N 1
ATOM 689 C CA . ASP A 1 84 ? 3.401 -11.521 5.823 1.00 89.94 84 ASP A CA 1
ATOM 690 C C . ASP A 1 84 ? 2.583 -11.418 4.527 1.00 89.94 84 ASP A C 1
ATOM 692 O O . ASP A 1 84 ? 1.417 -11.000 4.512 1.00 89.94 84 ASP A O 1
ATOM 696 N N . ILE A 1 85 ? 3.230 -11.780 3.419 1.00 90.12 85 ILE A N 1
ATOM 697 C CA . ILE A 1 85 ? 2.679 -11.570 2.084 1.00 90.12 85 ILE A CA 1
ATOM 698 C C . ILE A 1 85 ? 1.420 -12.411 1.858 1.00 90.12 85 ILE A C 1
ATOM 700 O O . ILE A 1 85 ? 0.512 -11.967 1.159 1.00 90.12 85 ILE A O 1
ATOM 704 N N . SER A 1 86 ? 1.302 -13.578 2.501 1.00 91.00 86 SER A N 1
ATOM 705 C CA . SER A 1 86 ? 0.114 -14.429 2.391 1.00 91.00 86 SER A CA 1
ATOM 706 C C . SER A 1 86 ? -1.098 -13.769 3.033 1.00 91.00 86 SER A C 1
ATOM 708 O O . SER A 1 86 ? -2.195 -13.806 2.473 1.00 91.00 86 SER A O 1
ATOM 710 N N . ARG A 1 87 ? -0.899 -13.106 4.177 1.00 93.06 87 ARG A N 1
ATOM 711 C CA . ARG A 1 87 ? -1.949 -12.331 4.852 1.00 93.06 87 ARG A CA 1
ATOM 712 C C . ARG A 1 87 ? -2.355 -11.104 4.050 1.00 93.06 87 ARG A C 1
ATOM 714 O O . ARG A 1 87 ? -3.546 -10.871 3.858 1.00 93.06 87 ARG A O 1
ATOM 721 N N . LEU A 1 88 ? -1.392 -1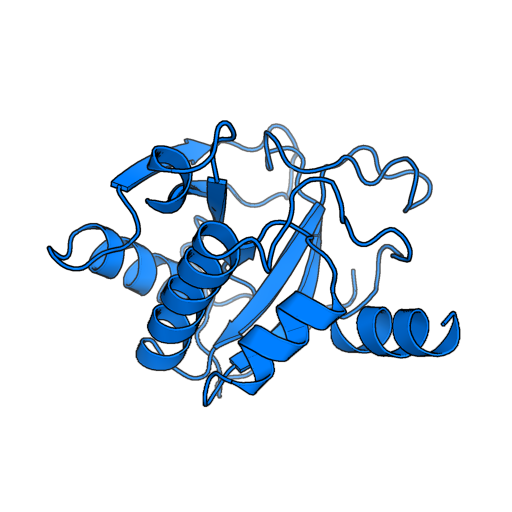0.379 3.484 1.00 93.31 88 LEU A N 1
ATOM 722 C CA . LEU A 1 88 ? -1.694 -9.259 2.589 1.00 93.31 88 LEU A CA 1
ATOM 723 C C . LEU A 1 88 ? -2.466 -9.703 1.339 1.00 93.31 88 LEU A C 1
ATOM 725 O O . LEU A 1 88 ? -3.420 -9.035 0.942 1.00 93.31 88 LEU A O 1
ATOM 729 N N . PHE A 1 89 ? -2.119 -10.852 0.750 1.00 94.12 89 PHE A N 1
ATOM 730 C CA . PHE A 1 89 ? -2.870 -11.428 -0.368 1.00 94.12 89 PHE A CA 1
ATOM 731 C C . PHE A 1 89 ? -4.266 -11.905 0.037 1.00 94.12 89 PHE A C 1
ATOM 733 O O . PHE A 1 89 ? -5.188 -11.789 -0.766 1.00 94.12 89 PHE A O 1
ATOM 740 N N . SER A 1 90 ? -4.447 -12.413 1.258 1.00 94.06 90 SER A N 1
ATOM 741 C CA . SER A 1 90 ? -5.769 -12.757 1.799 1.00 94.06 90 SER A CA 1
ATOM 742 C C . SER A 1 90 ? -6.671 -11.520 1.874 1.00 94.06 90 SER A C 1
ATOM 744 O O . SER A 1 90 ? -7.766 -11.512 1.306 1.00 94.06 90 SER A O 1
ATOM 746 N N . ILE A 1 91 ? -6.167 -10.428 2.462 1.00 95.69 91 ILE A N 1
ATOM 747 C CA . ILE A 1 91 ? -6.877 -9.142 2.526 1.00 95.69 91 ILE A CA 1
ATOM 748 C C . ILE A 1 91 ? -7.197 -8.643 1.115 1.00 95.69 91 ILE A C 1
ATOM 750 O O . ILE A 1 91 ? -8.349 -8.321 0.830 1.00 95.69 91 ILE A O 1
ATOM 754 N N . MET A 1 92 ? -6.215 -8.663 0.208 1.00 95.81 92 MET A N 1
ATOM 755 C CA . MET A 1 92 ? -6.388 -8.265 -1.193 1.00 95.81 92 MET A CA 1
ATOM 756 C C . MET A 1 92 ? -7.493 -9.061 -1.885 1.00 95.81 92 MET A C 1
ATOM 758 O O . MET A 1 92 ? -8.383 -8.463 -2.478 1.00 95.81 92 MET A O 1
ATOM 762 N N . LYS A 1 93 ? -7.466 -10.396 -1.786 1.00 94.62 93 LYS A N 1
ATOM 763 C CA . LYS A 1 93 ? -8.469 -11.286 -2.392 1.00 94.62 93 LYS A CA 1
ATOM 764 C C . LYS A 1 93 ? -9.864 -11.081 -1.802 1.00 94.62 93 LYS A C 1
ATOM 766 O O . LYS A 1 93 ? -10.850 -11.333 -2.486 1.00 94.62 93 LYS A O 1
ATOM 771 N N . SER A 1 94 ? -9.958 -10.610 -0.559 1.00 95.44 94 SER A N 1
ATOM 772 C CA . SER A 1 94 ? -11.239 -10.259 0.058 1.00 95.44 94 SER A CA 1
ATOM 773 C C . SER A 1 94 ? -11.829 -8.945 -0.479 1.00 95.44 94 SER A C 1
ATOM 775 O O . SER A 1 94 ? -13.016 -8.687 -0.277 1.00 95.44 94 SER A O 1
ATOM 777 N N . CYS A 1 95 ? -11.025 -8.095 -1.126 1.00 95.81 95 CYS A N 1
ATOM 778 C CA . CYS A 1 95 ? -11.444 -6.811 -1.681 1.00 95.81 95 CYS A CA 1
ATOM 779 C C . CYS A 1 95 ? -11.735 -6.932 -3.180 1.00 95.81 95 CYS A C 1
ATOM 781 O O . CYS A 1 95 ? -10.886 -7.331 -3.978 1.00 95.81 95 CYS A O 1
ATOM 783 N N . VAL A 1 96 ? -12.923 -6.504 -3.604 1.00 95.00 96 VAL A N 1
ATOM 784 C CA . VAL A 1 96 ? -13.271 -6.483 -5.029 1.00 95.00 96 VAL A CA 1
ATOM 785 C C . VAL A 1 96 ? -12.515 -5.353 -5.733 1.00 95.00 96 VAL A C 1
ATOM 787 O O . VAL A 1 96 ? -12.625 -4.188 -5.358 1.00 95.00 96 VAL A O 1
ATOM 790 N N . GLY A 1 97 ? -11.795 -5.682 -6.809 1.00 96.19 97 GLY A N 1
ATOM 791 C CA . GLY A 1 97 ? -11.112 -4.690 -7.646 1.00 96.19 97 GLY A CA 1
ATOM 792 C C . GLY A 1 97 ? -9.755 -4.228 -7.111 1.00 96.19 97 GLY A C 1
ATOM 793 O O . GLY A 1 97 ? -9.349 -3.101 -7.406 1.00 96.19 97 GLY A O 1
ATOM 794 N N . VAL A 1 98 ? -9.064 -5.078 -6.350 1.00 97.38 98 VAL A N 1
ATOM 795 C CA . VAL A 1 98 ? -7.663 -4.886 -5.954 1.00 97.38 98 VAL A CA 1
ATOM 796 C C . VAL A 1 98 ? -6.799 -5.927 -6.657 1.00 97.38 98 VAL A C 1
ATOM 798 O O . VAL A 1 98 ? -7.170 -7.097 -6.730 1.00 97.38 98 VAL A O 1
ATOM 801 N N . ALA A 1 99 ? -5.656 -5.503 -7.185 1.00 95.25 99 ALA A N 1
ATOM 802 C CA . ALA A 1 99 ? -4.695 -6.374 -7.848 1.00 95.25 99 ALA A CA 1
ATOM 803 C C . ALA A 1 99 ? -3.280 -6.150 -7.2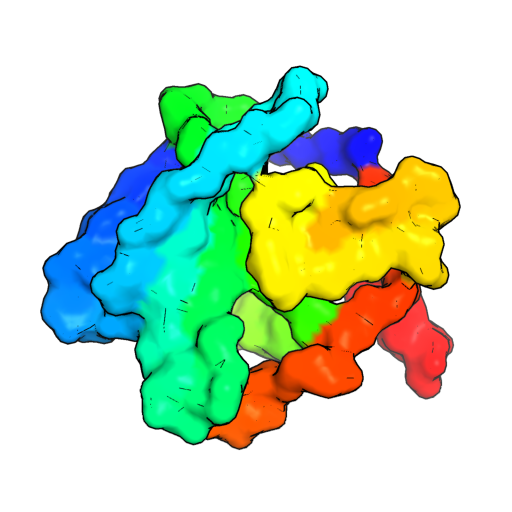89 1.00 95.25 99 ALA A C 1
ATOM 805 O O . ALA A 1 99 ? -2.991 -5.074 -6.747 1.00 95.25 99 ALA A O 1
ATOM 806 N N . PRO A 1 100 ? -2.387 -7.151 -7.393 1.00 94.06 100 PRO A N 1
ATOM 807 C CA . PRO A 1 100 ? -1.007 -7.001 -6.960 1.00 94.06 100 PRO A CA 1
ATOM 808 C C . PRO A 1 100 ? -0.325 -5.892 -7.764 1.00 94.06 100 PRO A C 1
ATOM 810 O O . PRO A 1 100 ? -0.425 -5.845 -8.987 1.00 94.06 100 PRO A O 1
ATOM 813 N N . GLY A 1 101 ? 0.367 -4.997 -7.066 1.00 93.44 101 GLY A N 1
ATOM 814 C CA . GLY A 1 101 ? 1.298 -4.061 -7.678 1.00 93.44 101 GLY A CA 1
ATOM 815 C C . GLY A 1 101 ? 2.717 -4.607 -7.588 1.00 93.44 101 GLY A C 1
ATOM 816 O O . GLY A 1 101 ? 2.996 -5.758 -7.934 1.00 93.44 101 GLY A O 1
ATOM 817 N N . LYS A 1 102 ? 3.628 -3.775 -7.091 1.00 91.00 102 LYS A N 1
ATOM 818 C CA . LYS A 1 102 ? 5.056 -4.089 -7.021 1.00 91.00 102 LYS A CA 1
ATOM 819 C C . LYS A 1 102 ? 5.668 -3.773 -5.667 1.00 91.00 102 LYS A C 1
ATOM 821 O O . LYS A 1 102 ? 5.101 -3.019 -4.867 1.00 91.00 102 LYS A O 1
ATOM 826 N N . LEU A 1 103 ? 6.866 -4.310 -5.474 1.00 91.44 103 LEU A N 1
ATOM 827 C CA . LEU A 1 103 ? 7.803 -3.852 -4.464 1.00 91.44 103 LEU A CA 1
ATOM 828 C C . LEU A 1 103 ? 8.165 -2.373 -4.697 1.00 91.44 103 LEU A C 1
ATOM 830 O O . LEU A 1 103 ? 8.462 -1.948 -5.815 1.00 91.44 103 LEU A O 1
ATOM 834 N N . GLU A 1 104 ? 8.154 -1.588 -3.626 1.00 91.31 104 GLU A N 1
ATOM 835 C CA . GLU A 1 104 ? 8.507 -0.171 -3.627 1.00 91.31 104 GLU A CA 1
ATOM 836 C C . GLU A 1 104 ? 9.709 0.051 -2.710 1.00 91.31 104 GLU A C 1
ATOM 838 O O . GLU A 1 104 ? 9.658 -0.302 -1.536 1.00 91.31 104 GLU A O 1
ATOM 843 N N . LEU A 1 105 ? 10.771 0.657 -3.245 1.00 89.88 105 LEU A N 1
ATOM 844 C CA . LEU A 1 105 ? 11.990 1.011 -2.516 1.00 89.88 105 LEU A CA 1
ATOM 845 C C . LEU A 1 105 ? 12.085 2.531 -2.441 1.00 89.88 105 LEU A C 1
ATOM 847 O O . LEU A 1 105 ? 12.203 3.178 -3.481 1.00 89.88 105 LEU A O 1
ATOM 851 N N . HIS A 1 106 ? 12.020 3.089 -1.233 1.00 88.75 106 HIS A N 1
ATOM 852 C CA . HIS A 1 106 ? 12.140 4.535 -1.029 1.00 88.75 106 HIS A CA 1
ATOM 853 C C . HIS A 1 106 ? 12.884 4.827 0.268 1.00 88.75 106 HIS A C 1
ATOM 855 O O . HIS A 1 106 ? 12.524 4.322 1.331 1.00 88.75 106 HIS A O 1
ATOM 861 N N . SER A 1 107 ? 13.884 5.700 0.197 1.00 86.69 107 SER A N 1
ATOM 862 C CA . SER A 1 107 ? 14.697 6.117 1.344 1.00 86.69 107 SER A CA 1
ATOM 863 C C . SER A 1 107 ? 13.898 6.831 2.444 1.00 86.69 107 SER A C 1
ATOM 865 O O . SER A 1 107 ? 14.303 6.828 3.605 1.00 86.69 107 SER A O 1
ATOM 867 N N . ASN A 1 108 ? 12.747 7.414 2.098 1.00 87.12 108 ASN A N 1
ATOM 868 C CA . ASN A 1 108 ? 11.862 8.163 2.994 1.00 87.12 108 ASN A CA 1
ATOM 869 C C . ASN A 1 108 ? 10.672 7.343 3.541 1.00 87.12 108 ASN A C 1
ATOM 871 O O . ASN A 1 108 ? 9.758 7.919 4.138 1.00 87.12 108 ASN A O 1
ATOM 875 N N . LEU A 1 109 ? 10.675 6.013 3.387 1.00 88.38 109 LEU A N 1
ATOM 876 C CA . LEU A 1 109 ? 9.772 5.098 4.101 1.00 88.38 109 LEU A CA 1
ATOM 877 C C . LEU A 1 109 ? 10.272 4.872 5.538 1.00 88.38 109 LEU A C 1
ATOM 879 O O . LEU A 1 109 ? 10.756 3.801 5.899 1.00 88.38 109 LEU A O 1
ATOM 883 N N . TYR A 1 110 ? 10.183 5.910 6.368 1.00 76.75 110 TYR A N 1
ATOM 884 C CA . TYR A 1 110 ? 10.579 5.822 7.775 1.00 76.75 110 TYR A CA 1
ATOM 885 C C . TYR A 1 110 ? 9.771 4.733 8.504 1.00 76.75 110 TYR A C 1
ATOM 887 O O . TYR A 1 110 ? 8.591 4.522 8.219 1.00 76.75 110 TYR A O 1
ATOM 895 N N . ASP A 1 111 ? 10.400 4.037 9.447 1.00 80.44 111 ASP A N 1
ATOM 896 C CA . ASP A 1 111 ? 9.813 2.930 10.224 1.00 80.44 111 ASP A CA 1
ATOM 897 C C . ASP A 1 111 ? 9.521 1.641 9.424 1.00 80.44 111 ASP A C 1
ATOM 899 O O . ASP A 1 111 ? 9.053 0.660 10.000 1.00 80.44 111 ASP A O 1
ATOM 903 N N . TYR A 1 112 ? 9.804 1.604 8.114 1.00 91.12 112 TYR A N 1
ATOM 904 C CA . TYR A 1 112 ? 9.707 0.383 7.304 1.00 91.12 112 TYR A CA 1
ATOM 905 C C . TYR A 1 112 ? 11.026 -0.405 7.361 1.00 91.12 112 TYR A C 1
ATOM 907 O O . TYR A 1 112 ? 12.091 0.184 7.575 1.00 91.12 112 TYR A O 1
ATOM 915 N N . PRO A 1 113 ? 10.991 -1.742 7.200 1.00 89.88 113 PRO A N 1
ATOM 916 C CA . PRO A 1 113 ? 12.195 -2.557 7.269 1.00 89.88 113 PRO A CA 1
ATOM 917 C C . PRO A 1 113 ? 13.153 -2.210 6.129 1.00 89.88 113 PRO A C 1
ATOM 919 O O . PRO A 1 113 ? 12.741 -1.965 4.994 1.00 89.88 113 PRO A O 1
ATOM 922 N N . ASN A 1 114 ? 14.449 -2.210 6.441 1.00 88.81 114 ASN A N 1
ATOM 923 C CA . ASN A 1 114 ? 15.502 -2.019 5.452 1.00 88.81 114 ASN A CA 1
ATOM 924 C C . ASN A 1 114 ? 15.592 -3.245 4.532 1.00 88.81 114 ASN A C 1
ATOM 926 O O . ASN A 1 114 ? 15.555 -4.368 5.035 1.00 88.81 114 ASN A O 1
ATOM 930 N N . ALA A 1 115 ? 15.738 -3.027 3.221 1.00 87.44 115 ALA A N 1
ATOM 931 C CA . ALA A 1 115 ? 15.921 -4.092 2.238 1.00 87.44 115 ALA A CA 1
ATOM 932 C C . ALA A 1 115 ? 17.353 -4.662 2.185 1.00 87.44 115 ALA A C 1
ATOM 934 O O . ALA A 1 115 ? 17.586 -5.599 1.434 1.00 87.44 115 ALA A O 1
ATOM 935 N N . GLN A 1 116 ? 18.313 -4.140 2.956 1.00 84.25 116 GLN A N 1
ATOM 936 C CA . GLN A 1 116 ? 19.740 -4.495 2.871 1.00 84.25 116 GLN A CA 1
ATOM 937 C C . GLN A 1 116 ? 20.030 -5.987 3.035 1.00 84.25 116 GLN A C 1
ATOM 939 O O . GLN A 1 116 ? 20.987 -6.492 2.455 1.00 84.25 116 GLN A O 1
ATOM 944 N N . LYS A 1 117 ? 19.230 -6.700 3.833 1.00 78.25 117 LYS A N 1
ATOM 945 C CA . LYS A 1 117 ? 19.412 -8.144 4.043 1.00 78.25 117 LYS A CA 1
ATOM 946 C C . LYS A 1 117 ? 18.695 -8.991 2.995 1.00 78.25 117 LYS A C 1
ATOM 948 O O . LYS A 1 117 ? 18.887 -10.199 2.971 1.00 78.25 117 LYS A O 1
ATOM 953 N N . GLN A 1 118 ? 17.856 -8.371 2.177 1.00 79.56 118 GLN A N 1
ATOM 954 C CA . GLN A 1 118 ? 16.953 -9.042 1.258 1.00 79.56 118 GLN A CA 1
ATOM 955 C C . GLN A 1 118 ? 17.312 -8.752 -0.205 1.00 79.56 118 GLN A C 1
ATOM 957 O O . GLN A 1 118 ? 17.183 -9.615 -1.062 1.00 79.56 118 GLN A O 1
ATOM 962 N N . ILE A 1 119 ? 17.807 -7.550 -0.498 1.00 81.06 119 ILE A N 1
ATOM 963 C CA . ILE A 1 119 ? 18.147 -7.075 -1.835 1.00 81.06 119 ILE A CA 1
ATOM 964 C C . ILE A 1 119 ? 19.580 -6.553 -1.804 1.00 81.06 119 ILE A C 1
ATOM 966 O O . ILE A 1 119 ? 19.862 -5.530 -1.175 1.00 81.06 119 ILE A O 1
ATOM 970 N N . ASN A 1 120 ? 20.469 -7.240 -2.525 1.00 72.62 120 ASN A N 1
ATOM 971 C CA . ASN A 1 120 ? 21.862 -6.823 -2.678 1.00 72.62 120 ASN A CA 1
ATOM 972 C C . ASN A 1 120 ? 21.940 -5.359 -3.141 1.00 72.62 120 ASN A C 1
ATOM 974 O O . ASN A 1 120 ? 21.192 -4.931 -4.025 1.00 72.62 120 ASN A O 1
ATOM 978 N N . ASP A 1 121 ? 22.839 -4.602 -2.511 1.00 72.38 121 ASP A N 1
ATOM 979 C CA . ASP A 1 121 ? 23.119 -3.188 -2.789 1.00 72.38 121 ASP A CA 1
ATOM 980 C C . ASP A 1 121 ? 21.952 -2.207 -2.551 1.00 72.38 121 ASP A C 1
ATOM 982 O O . ASP A 1 121 ? 22.022 -1.048 -2.966 1.00 72.38 121 ASP A O 1
ATOM 986 N N . SER A 1 122 ? 20.883 -2.621 -1.858 1.00 79.19 122 SER A N 1
ATOM 987 C CA . SER A 1 122 ? 19.778 -1.731 -1.478 1.00 79.19 122 SER A CA 1
ATOM 988 C C . SER A 1 122 ? 19.784 -1.433 0.016 1.00 79.19 122 SER A C 1
ATOM 990 O O . SER A 1 122 ? 19.421 -2.280 0.818 1.00 79.19 122 SER A O 1
ATOM 992 N N . THR A 1 123 ? 20.097 -0.199 0.407 1.00 79.50 123 THR A N 1
ATOM 993 C CA . THR A 1 123 ? 19.928 0.274 1.797 1.00 79.50 123 THR A CA 1
ATOM 994 C C . THR A 1 123 ? 18.592 0.976 2.032 1.00 79.50 123 THR A C 1
ATOM 996 O O . THR A 1 123 ? 18.325 1.440 3.142 1.00 79.50 123 THR A O 1
ATOM 999 N N . SER A 1 124 ? 17.749 1.077 1.004 1.00 87.50 124 SER A N 1
ATOM 1000 C CA . SER A 1 124 ? 16.440 1.711 1.120 1.00 87.50 124 SER A CA 1
ATOM 1001 C C . SER A 1 124 ? 15.468 0.807 1.882 1.00 87.50 124 SER A C 1
ATOM 1003 O O . SER A 1 124 ? 15.438 -0.406 1.644 1.00 87.50 124 SER A O 1
ATOM 1005 N N . PRO A 1 125 ? 14.634 1.374 2.767 1.00 91.50 125 PRO A N 1
ATOM 1006 C CA . PRO A 1 125 ? 13.452 0.681 3.241 1.00 91.50 125 PRO A CA 1
ATOM 1007 C C . PRO A 1 125 ? 12.521 0.306 2.087 1.00 91.50 125 PRO A C 1
ATOM 1009 O O . PRO A 1 125 ? 12.530 0.936 1.021 1.00 91.50 125 PRO A O 1
ATOM 1012 N N . TYR A 1 126 ? 11.711 -0.724 2.314 1.00 92.25 126 TYR A N 1
ATOM 1013 C CA . TYR A 1 126 ? 10.795 -1.236 1.304 1.00 92.25 126 TYR A CA 1
ATOM 1014 C C . TYR A 1 126 ? 9.376 -1.411 1.826 1.00 92.25 126 TYR A C 1
ATOM 1016 O O . TYR A 1 126 ? 9.144 -1.617 3.015 1.00 92.25 126 TYR A O 1
ATOM 1024 N N . GLY A 1 127 ? 8.425 -1.360 0.902 1.00 94.00 127 GLY A N 1
ATOM 1025 C CA . GLY A 1 127 ? 7.031 -1.692 1.146 1.00 94.00 127 GLY A CA 1
ATOM 1026 C C . GLY A 1 127 ? 6.360 -2.224 -0.111 1.00 94.00 127 GLY A C 1
ATOM 1027 O O . GLY A 1 127 ? 6.993 -2.410 -1.153 1.00 94.00 127 GLY A O 1
ATOM 1028 N N . PHE A 1 128 ? 5.061 -2.472 -0.012 1.00 94.38 128 PHE A N 1
ATOM 1029 C CA . PHE A 1 128 ? 4.285 -3.103 -1.072 1.00 94.38 128 PHE A CA 1
ATOM 1030 C C . PHE A 1 128 ? 3.203 -2.170 -1.598 1.00 94.38 128 PHE A C 1
ATOM 1032 O O . PHE A 1 128 ? 2.475 -1.548 -0.827 1.00 94.38 128 PHE A O 1
ATOM 1039 N N . SER A 1 129 ? 3.093 -2.072 -2.921 1.00 94.62 129 SER A N 1
ATOM 1040 C CA . SER A 1 129 ? 2.035 -1.314 -3.589 1.00 94.62 129 SER A CA 1
ATOM 1041 C C . SER A 1 129 ? 1.001 -2.233 -4.214 1.00 94.62 129 SER A C 1
ATOM 1043 O O . SER A 1 129 ? 1.327 -3.306 -4.710 1.00 94.62 129 SER A O 1
ATOM 1045 N N . PHE A 1 130 ? -0.244 -1.776 -4.260 1.00 96.12 130 PHE A N 1
ATOM 1046 C CA . PHE A 1 130 ? -1.345 -2.484 -4.906 1.00 96.12 130 PHE A CA 1
ATOM 1047 C C . PHE A 1 130 ? -2.001 -1.591 -5.956 1.00 96.12 130 PHE A C 1
ATOM 1049 O O . PHE A 1 130 ? -1.860 -0.363 -5.930 1.00 96.12 130 PHE A O 1
ATOM 1056 N N . LEU A 1 131 ? -2.704 -2.225 -6.887 1.00 96.38 131 LEU A N 1
ATOM 1057 C CA . LEU A 1 131 ? -3.487 -1.571 -7.926 1.00 96.38 131 LEU A CA 1
ATOM 1058 C C . LEU A 1 131 ? -4.959 -1.586 -7.517 1.00 96.38 131 LEU A C 1
ATOM 1060 O O . LEU A 1 131 ? -5.460 -2.592 -7.021 1.00 96.38 131 LEU A O 1
ATOM 1064 N N . PHE A 1 132 ? -5.663 -0.480 -7.747 1.00 97.88 132 PHE A N 1
ATOM 1065 C CA . PHE A 1 132 ? -7.048 -0.309 -7.306 1.00 97.88 132 PHE A CA 1
ATOM 1066 C C . PHE A 1 132 ? -7.919 0.114 -8.47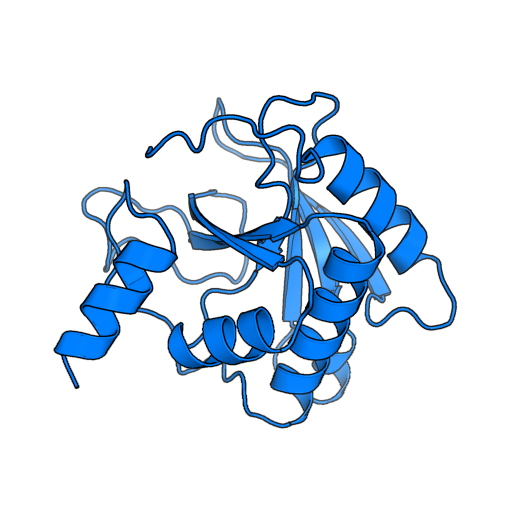3 1.00 97.88 132 PHE A C 1
ATOM 1068 O O . PHE A 1 132 ? -7.641 1.133 -9.094 1.00 97.88 132 PHE A O 1
ATOM 1075 N N . LYS A 1 133 ? -8.981 -0.635 -8.774 1.00 97.62 133 LYS A N 1
ATOM 1076 C CA . LYS A 1 133 ? -9.879 -0.341 -9.903 1.00 97.62 133 LYS A CA 1
ATOM 1077 C C . LYS A 1 133 ? -10.596 1.002 -9.737 1.00 97.62 133 LYS A C 1
ATOM 1079 O O . LYS A 1 133 ? -10.869 1.705 -10.702 1.00 97.62 133 LYS A O 1
ATOM 1084 N N . ASN A 1 134 ? -10.934 1.359 -8.499 1.00 97.44 134 ASN A N 1
ATOM 1085 C CA . ASN A 1 134 ? -11.642 2.590 -8.164 1.00 97.44 134 ASN A CA 1
ATOM 1086 C C . ASN A 1 134 ? -11.419 2.984 -6.691 1.00 97.44 134 ASN A C 1
ATOM 1088 O O . ASN A 1 134 ? -10.731 2.298 -5.934 1.00 97.44 134 ASN A O 1
ATOM 1092 N N . HIS A 1 135 ? -12.006 4.112 -6.286 1.00 96.12 135 HIS A N 1
ATOM 1093 C CA . HIS A 1 135 ? -11.847 4.671 -4.942 1.00 96.12 135 HIS A CA 1
ATOM 1094 C C . HIS A 1 135 ? -12.502 3.820 -3.841 1.00 96.12 135 HIS A C 1
ATOM 1096 O O . HIS A 1 135 ? -12.032 3.847 -2.706 1.00 96.12 135 HIS A O 1
ATOM 1102 N N . LEU A 1 136 ? -13.555 3.056 -4.161 1.00 96.62 136 LEU A N 1
ATOM 1103 C CA . LEU A 1 136 ? -14.206 2.154 -3.207 1.00 96.62 136 LEU A CA 1
ATOM 1104 C C . LEU A 1 136 ? -13.297 0.968 -2.884 1.00 96.62 136 LEU A C 1
ATOM 1106 O O . LEU A 1 136 ? -13.110 0.669 -1.712 1.00 96.62 136 LEU A O 1
ATOM 1110 N N . ALA A 1 137 ? -12.670 0.365 -3.900 1.00 97.88 137 ALA A N 1
ATOM 1111 C CA . ALA A 1 137 ? -11.696 -0.713 -3.718 1.00 97.88 137 ALA A CA 1
ATOM 1112 C C . ALA A 1 137 ? -10.497 -0.261 -2.866 1.00 97.88 137 ALA A C 1
ATOM 1114 O O . ALA A 1 137 ? -10.063 -0.975 -1.966 1.00 97.88 137 ALA A O 1
ATOM 1115 N N . LEU A 1 138 ? -9.994 0.955 -3.114 1.00 98.06 138 LEU A N 1
ATOM 1116 C CA . LEU A 1 138 ? -8.929 1.561 -2.312 1.00 98.06 138 LEU A CA 1
ATOM 1117 C C . LEU A 1 138 ? -9.346 1.750 -0.850 1.00 98.06 138 LEU A C 1
ATOM 1119 O O . LEU A 1 138 ? -8.587 1.398 0.050 1.00 98.06 138 LEU A O 1
ATOM 1123 N N . LYS A 1 139 ? -10.541 2.300 -0.610 1.00 96.88 139 LYS A N 1
ATOM 1124 C CA . LYS A 1 139 ? -11.058 2.497 0.747 1.00 96.88 139 LYS A CA 1
ATOM 1125 C C . LYS A 1 139 ? -11.229 1.160 1.471 1.00 96.88 139 LYS A C 1
ATOM 1127 O O . LYS A 1 139 ? -10.710 1.023 2.572 1.00 96.88 139 LYS A O 1
ATOM 1132 N N . ASP A 1 140 ? -11.917 0.198 0.854 1.00 97.12 140 ASP A N 1
ATOM 1133 C CA . ASP A 1 140 ? -12.178 -1.124 1.441 1.00 97.12 140 ASP A CA 1
ATOM 1134 C C . ASP A 1 140 ? -10.873 -1.819 1.842 1.00 97.12 140 ASP A C 1
ATOM 1136 O O . ASP A 1 140 ? -10.737 -2.308 2.959 1.00 97.12 140 ASP A O 1
ATOM 1140 N N . PHE A 1 141 ? -9.862 -1.768 0.973 1.00 98.00 141 PHE A N 1
ATOM 1141 C CA . PHE A 1 141 ? -8.561 -2.350 1.276 1.00 98.00 141 PHE A CA 1
ATOM 1142 C C . PHE A 1 141 ? -7.850 -1.658 2.446 1.00 98.00 141 PHE A C 1
ATOM 1144 O O . PHE A 1 141 ? -7.290 -2.339 3.300 1.00 98.00 141 PHE A O 1
ATOM 1151 N N . ILE A 1 142 ? -7.874 -0.320 2.523 1.00 97.69 142 ILE A N 1
ATOM 1152 C CA . ILE A 1 142 ? -7.265 0.419 3.643 1.00 97.69 142 ILE A CA 1
ATOM 1153 C C . ILE A 1 142 ? -7.964 0.080 4.973 1.00 97.69 142 ILE A C 1
ATOM 1155 O O . ILE A 1 142 ? -7.289 -0.092 5.988 1.00 97.69 142 ILE A O 1
ATOM 1159 N N . GLU A 1 143 ? -9.293 -0.037 4.969 1.00 97.31 143 GLU A N 1
ATOM 1160 C CA . GLU A 1 143 ? -10.085 -0.407 6.150 1.00 97.31 143 GLU A CA 1
ATOM 1161 C C . GLU A 1 143 ? -9.755 -1.831 6.608 1.00 97.31 143 GLU A C 1
ATOM 1163 O O . GLU A 1 143 ? -9.376 -2.034 7.761 1.00 97.31 143 GLU A O 1
ATOM 1168 N N . LYS A 1 144 ? -9.772 -2.810 5.695 1.00 97.19 144 LYS A N 1
ATOM 1169 C CA . LYS A 1 144 ? -9.426 -4.198 6.031 1.00 97.19 144 LYS A CA 1
ATOM 1170 C C . LYS A 1 144 ? -7.972 -4.371 6.439 1.00 97.19 144 LYS A C 1
ATOM 1172 O O . LYS A 1 144 ? -7.673 -5.164 7.324 1.00 97.19 144 LYS A O 1
ATOM 1177 N N . TYR A 1 145 ? -7.057 -3.608 5.848 1.00 96.56 145 TYR A N 1
ATOM 1178 C CA . TYR A 1 145 ? -5.670 -3.555 6.300 1.00 96.56 145 TYR A CA 1
ATOM 1179 C C . TYR A 1 145 ? -5.580 -3.051 7.751 1.00 96.56 145 TYR A C 1
ATOM 1181 O O . TYR A 1 145 ? -4.891 -3.646 8.578 1.00 96.56 145 TYR A O 1
ATOM 1189 N N . ASN A 1 146 ? -6.321 -1.994 8.100 1.00 95.44 146 ASN A N 1
ATOM 1190 C CA . ASN A 1 146 ? -6.403 -1.494 9.473 1.00 95.44 146 ASN A CA 1
ATOM 1191 C C . ASN A 1 146 ? -7.029 -2.526 10.436 1.00 95.44 146 ASN A C 1
ATOM 1193 O O . ASN A 1 146 ? -6.545 -2.695 11.554 1.00 95.44 146 ASN A O 1
ATOM 1197 N N . GLU A 1 147 ? -8.078 -3.232 10.017 1.00 94.62 147 GLU A N 1
ATOM 1198 C CA . GLU A 1 147 ? -8.714 -4.305 10.795 1.00 94.62 147 GLU A CA 1
ATOM 1199 C C . GLU A 1 147 ? -7.800 -5.521 10.984 1.00 94.62 147 GLU A C 1
ATOM 1201 O O . GLU A 1 147 ? -7.735 -6.078 12.082 1.00 94.62 147 GLU A O 1
ATOM 1206 N N . GLY A 1 148 ? -7.044 -5.899 9.952 1.00 93.94 148 GLY A N 1
ATOM 1207 C CA . GLY A 1 148 ? -6.041 -6.961 10.010 1.00 93.94 148 GLY A CA 1
ATOM 1208 C C . GLY A 1 148 ? -4.972 -6.675 11.063 1.00 93.94 148 GLY A C 1
ATOM 1209 O O . GLY A 1 148 ? -4.559 -7.572 11.792 1.00 93.94 148 GLY A O 1
ATOM 1210 N N . ILE A 1 149 ? -4.583 -5.409 11.226 1.00 93.12 149 ILE A N 1
ATOM 1211 C CA . ILE A 1 149 ? -3.701 -4.995 12.324 1.00 93.12 149 ILE A CA 1
ATOM 1212 C C . ILE A 1 149 ? -4.416 -5.119 13.676 1.00 93.12 149 ILE A C 1
ATOM 1214 O O . ILE A 1 149 ? -3.882 -5.713 14.608 1.00 93.12 149 ILE A O 1
ATOM 1218 N N . ILE A 1 150 ? -5.630 -4.568 13.803 1.00 92.06 150 ILE A N 1
ATOM 1219 C CA . ILE A 1 150 ? -6.384 -4.563 15.072 1.00 92.06 150 ILE A CA 1
ATOM 1220 C C . ILE A 1 150 ? -6.648 -5.982 15.591 1.00 92.06 150 ILE A C 1
ATOM 1222 O O . ILE A 1 150 ? -6.632 -6.204 16.800 1.00 92.06 150 ILE A O 1
ATOM 1226 N N . SER A 1 151 ? -6.921 -6.920 14.688 1.00 91.06 151 SER A N 1
ATOM 1227 C CA . SER A 1 151 ? -7.192 -8.325 15.003 1.00 91.06 151 SER A CA 1
ATOM 1228 C C . SER A 1 151 ? -5.929 -9.155 15.257 1.00 91.06 151 SER A C 1
ATOM 1230 O O . SER A 1 151 ? -6.034 -10.284 15.730 1.00 91.06 151 SER A O 1
ATOM 1232 N N . GLY A 1 152 ? -4.740 -8.616 14.963 1.00 89.00 152 GLY A N 1
ATOM 1233 C CA . GLY A 1 152 ? -3.466 -9.330 15.057 1.00 89.00 152 GLY A CA 1
ATOM 1234 C C . GLY A 1 152 ? -3.169 -10.261 13.875 1.00 89.00 152 GLY A C 1
ATOM 1235 O O . GLY A 1 152 ? -2.165 -10.974 13.914 1.00 89.00 152 GLY A O 1
ATOM 1236 N N . GLU A 1 153 ? -3.999 -10.257 12.824 1.00 90.25 153 GLU A N 1
ATOM 1237 C CA . GLU A 1 153 ? -3.724 -10.975 11.573 1.00 90.25 153 GLU A CA 1
ATOM 1238 C C . GLU A 1 153 ? -2.462 -10.436 10.875 1.00 90.25 153 GLU A C 1
ATOM 1240 O O . GLU A 1 153 ? -1.658 -11.214 10.355 1.00 90.25 153 GLU A O 1
ATOM 1245 N N . LEU A 1 154 ? -2.265 -9.115 10.901 1.00 90.81 154 LEU A N 1
ATOM 1246 C CA . LEU A 1 154 ? -1.056 -8.442 10.431 1.00 90.81 154 LEU A CA 1
ATOM 1247 C C . LEU A 1 154 ? -0.157 -8.104 11.624 1.00 90.81 154 LEU A C 1
ATOM 1249 O O . LEU A 1 154 ? -0.505 -7.272 12.459 1.00 90.81 154 LEU A O 1
ATOM 1253 N N . ASN A 1 155 ? 1.007 -8.754 11.702 1.00 86.31 155 ASN A N 1
ATOM 1254 C CA . ASN A 1 155 ? 1.935 -8.633 12.827 1.00 86.31 155 ASN A CA 1
ATOM 1255 C C . ASN A 1 155 ? 3.297 -8.091 12.373 1.00 86.31 155 ASN A C 1
ATOM 1257 O O . ASN A 1 155 ? 3.930 -8.678 11.497 1.00 86.31 155 ASN A O 1
ATOM 1261 N N . PHE A 1 156 ? 3.779 -7.028 13.025 1.00 83.12 156 PHE A N 1
ATOM 1262 C CA . PHE A 1 156 ? 5.065 -6.370 12.740 1.00 83.12 156 PHE A CA 1
ATOM 1263 C C . PHE A 1 156 ? 6.281 -7.296 12.757 1.00 83.12 156 PHE A C 1
ATOM 1265 O O . PHE A 1 156 ? 7.225 -7.067 12.008 1.00 83.12 156 PHE A O 1
ATOM 1272 N N . ASN A 1 157 ? 6.260 -8.365 13.553 1.00 83.94 157 ASN A N 1
ATOM 1273 C CA . ASN A 1 157 ? 7.373 -9.312 13.622 1.00 83.94 157 ASN A CA 1
ATOM 1274 C C . ASN A 1 157 ? 7.411 -10.284 12.432 1.00 83.94 157 ASN A C 1
ATOM 1276 O O . ASN A 1 157 ? 8.388 -11.011 12.264 1.00 83.94 157 ASN A O 1
ATOM 1280 N N . LYS A 1 158 ? 6.351 -10.326 11.618 1.00 86.31 158 LYS A N 1
ATOM 1281 C CA . LYS A 1 158 ? 6.241 -11.190 10.442 1.00 86.31 158 LYS A CA 1
ATOM 1282 C C . LYS A 1 158 ? 6.334 -10.343 9.181 1.00 86.31 158 LYS A C 1
ATOM 1284 O O . LYS A 1 158 ? 5.314 -9.955 8.618 1.00 86.31 158 LYS A O 1
ATOM 1289 N N . ILE A 1 159 ? 7.563 -10.051 8.761 1.00 87.06 159 ILE A N 1
ATOM 1290 C CA . ILE A 1 159 ? 7.856 -9.343 7.508 1.00 87.06 159 ILE A CA 1
ATOM 1291 C C . ILE A 1 159 ? 8.210 -10.318 6.384 1.00 87.06 159 ILE A C 1
ATOM 1293 O O . ILE A 1 159 ? 8.757 -11.393 6.631 1.00 87.06 159 ILE A O 1
ATOM 1297 N N . CYS A 1 160 ? 7.931 -9.936 5.141 1.00 85.88 160 CYS A N 1
ATOM 1298 C CA . CYS A 1 160 ? 8.280 -10.737 3.968 1.00 85.88 160 CYS A CA 1
ATOM 1299 C C . CYS A 1 160 ? 9.786 -10.648 3.644 1.00 85.88 160 CYS A C 1
ATOM 1301 O O . CYS A 1 160 ? 10.261 -9.613 3.187 1.00 85.88 160 CYS A O 1
ATOM 1303 N N . GLY A 1 161 ? 10.540 -11.734 3.851 1.00 81.62 161 GLY A N 1
ATOM 1304 C CA . GLY A 1 161 ? 11.997 -11.767 3.637 1.00 81.62 161 GLY A CA 1
ATOM 1305 C C . GLY A 1 161 ? 12.465 -12.113 2.216 1.00 81.62 161 GLY A C 1
ATOM 1306 O O . GLY A 1 161 ? 13.526 -11.649 1.807 1.00 81.62 161 GLY A O 1
ATOM 1307 N N . ASP A 1 162 ? 11.680 -12.879 1.455 1.00 82.06 162 ASP A N 1
ATOM 1308 C CA . ASP A 1 162 ? 12.080 -13.413 0.143 1.00 82.06 162 ASP A CA 1
ATOM 1309 C C . ASP A 1 162 ? 11.748 -12.436 -0.998 1.00 82.06 162 ASP A C 1
ATOM 1311 O O . ASP A 1 162 ? 10.781 -12.619 -1.741 1.00 82.06 162 ASP A O 1
ATOM 1315 N N . ILE A 1 163 ? 12.541 -11.371 -1.141 1.00 85.75 163 ILE A N 1
ATOM 1316 C CA . ILE A 1 163 ? 12.306 -10.305 -2.133 1.00 85.75 163 ILE A CA 1
ATOM 1317 C C . ILE A 1 163 ? 13.545 -10.010 -2.990 1.00 85.75 163 ILE A C 1
ATOM 1319 O O . ILE A 1 163 ? 14.674 -10.083 -2.521 1.00 85.75 163 ILE A O 1
ATOM 1323 N N . LYS A 1 164 ? 13.342 -9.629 -4.255 1.00 84.25 164 LYS A N 1
ATOM 1324 C CA . LYS A 1 164 ? 14.362 -9.099 -5.177 1.00 84.25 164 LYS A CA 1
ATOM 1325 C C . LYS A 1 164 ? 13.917 -7.753 -5.753 1.00 84.25 164 LYS A C 1
ATOM 1327 O O . LYS A 1 164 ? 12.739 -7.410 -5.769 1.00 84.25 164 LYS A O 1
ATOM 1332 N N . ARG A 1 165 ? 14.885 -6.990 -6.272 1.00 77.62 165 ARG A N 1
ATOM 1333 C CA . ARG A 1 165 ? 14.711 -5.595 -6.721 1.00 77.62 165 ARG A CA 1
ATOM 1334 C C . ARG A 1 165 ? 13.650 -5.380 -7.807 1.00 77.62 165 ARG A C 1
ATOM 1336 O O . ARG A 1 165 ? 13.041 -4.313 -7.839 1.00 77.62 165 ARG A O 1
ATOM 1343 N N . ASP A 1 166 ? 13.458 -6.344 -8.702 1.00 77.69 166 ASP A N 1
ATOM 1344 C CA . ASP A 1 166 ? 12.572 -6.208 -9.866 1.00 77.69 166 ASP A CA 1
ATOM 1345 C C . ASP A 1 166 ? 11.249 -6.968 -9.722 1.00 77.69 166 ASP A C 1
ATOM 1347 O O . ASP A 1 166 ? 10.507 -7.095 -10.693 1.00 77.69 166 ASP A O 1
ATOM 1351 N N . ASP A 1 167 ? 10.928 -7.431 -8.515 1.00 83.25 167 ASP A N 1
ATOM 1352 C CA . ASP A 1 167 ? 9.797 -8.324 -8.310 1.00 83.25 167 ASP A CA 1
ATOM 1353 C C . ASP A 1 167 ? 8.436 -7.611 -8.248 1.00 83.25 167 ASP A C 1
ATOM 1355 O O . ASP A 1 167 ? 8.250 -6.577 -7.588 1.00 83.25 167 ASP A O 1
ATOM 1359 N N . LEU A 1 168 ? 7.440 -8.247 -8.867 1.00 89.12 168 LEU A N 1
ATOM 1360 C CA . LEU A 1 168 ? 6.031 -7.974 -8.605 1.00 89.12 168 LEU A CA 1
ATOM 1361 C C . LEU A 1 168 ? 5.571 -8.709 -7.347 1.00 89.12 168 LEU A C 1
ATOM 1363 O O . LEU A 1 168 ? 6.103 -9.758 -6.982 1.00 89.12 168 LEU A O 1
ATOM 1367 N N . LEU A 1 169 ? 4.519 -8.198 -6.704 1.00 91.06 169 LEU A N 1
ATOM 1368 C CA . LEU A 1 169 ? 3.974 -8.853 -5.511 1.00 91.06 169 LEU A CA 1
ATOM 1369 C C . LEU A 1 169 ? 3.478 -10.270 -5.792 1.00 91.06 169 LEU A C 1
ATOM 1371 O O . LEU A 1 169 ? 3.611 -11.135 -4.932 1.00 91.06 169 LEU A O 1
ATOM 1375 N N . ILE A 1 170 ? 2.918 -10.514 -6.980 1.00 90.81 170 ILE A N 1
ATOM 1376 C CA . ILE A 1 170 ? 2.462 -11.853 -7.372 1.00 90.81 170 ILE A CA 1
ATOM 1377 C C . ILE A 1 170 ? 3.629 -12.837 -7.474 1.00 90.81 170 ILE A C 1
ATOM 1379 O O . ILE A 1 170 ? 3.518 -13.964 -6.999 1.00 90.81 170 ILE A O 1
ATOM 1383 N N . ASP A 1 171 ? 4.774 -12.390 -7.987 1.00 89.75 171 ASP A N 1
ATOM 1384 C CA . ASP A 1 171 ? 5.969 -13.222 -8.112 1.00 89.75 171 ASP A CA 1
ATOM 1385 C C . ASP A 1 171 ? 6.607 -13.494 -6.750 1.00 89.75 171 ASP A C 1
ATOM 1387 O O . ASP A 1 171 ? 7.111 -14.590 -6.502 1.00 89.75 171 ASP A O 1
ATOM 1391 N N . ILE A 1 172 ? 6.609 -12.500 -5.852 1.00 89.50 172 ILE A N 1
ATOM 1392 C CA . ILE A 1 172 ? 7.017 -12.672 -4.446 1.00 89.50 172 ILE A CA 1
ATOM 1393 C C . ILE A 1 172 ? 6.116 -13.713 -3.787 1.00 89.50 172 ILE A C 1
ATOM 1395 O O . ILE A 1 172 ? 6.613 -14.717 -3.281 1.00 89.50 172 ILE A O 1
ATOM 1399 N N . TYR A 1 173 ? 4.797 -13.522 -3.864 1.00 90.31 173 TYR A N 1
ATOM 1400 C CA . TYR A 1 173 ? 3.825 -14.432 -3.271 1.00 90.31 173 TYR A CA 1
ATOM 1401 C C . TYR A 1 173 ? 4.025 -15.868 -3.768 1.00 90.31 173 TYR A C 1
ATOM 1403 O O . TYR A 1 173 ? 4.244 -16.759 -2.952 1.00 90.31 173 TYR A O 1
ATOM 1411 N N . ASN A 1 174 ? 4.063 -16.089 -5.084 1.00 89.25 174 ASN A N 1
ATOM 1412 C CA . ASN A 1 174 ? 4.221 -17.425 -5.661 1.00 89.25 174 ASN A CA 1
ATOM 1413 C C . ASN A 1 174 ? 5.479 -18.147 -5.158 1.00 89.25 174 ASN A C 1
ATOM 1415 O O . ASN A 1 174 ? 5.403 -19.324 -4.827 1.00 89.25 174 ASN A O 1
ATOM 1419 N N . ARG A 1 175 ? 6.622 -17.459 -5.039 1.00 85.75 175 ARG A N 1
ATOM 1420 C CA . ARG A 1 175 ? 7.854 -18.068 -4.503 1.00 85.75 175 ARG A CA 1
ATOM 1421 C C . ARG A 1 175 ? 7.757 -18.369 -3.015 1.00 85.75 175 ARG A C 1
ATOM 1423 O O . ARG A 1 175 ? 8.149 -19.452 -2.597 1.00 85.75 175 ARG A O 1
ATOM 1430 N N . THR A 1 176 ? 7.193 -17.450 -2.231 1.00 81.31 176 THR A N 1
ATOM 1431 C CA . THR A 1 176 ? 7.016 -17.667 -0.786 1.00 81.31 176 THR A CA 1
ATOM 1432 C C . THR A 1 176 ? 6.079 -18.827 -0.467 1.00 81.31 176 THR A C 1
ATOM 1434 O O . THR A 1 176 ? 6.229 -19.425 0.587 1.00 81.31 176 THR A O 1
ATOM 1437 N N . GLN A 1 177 ? 5.145 -19.181 -1.360 1.00 79.31 177 GLN A N 1
ATOM 1438 C CA . GLN A 1 177 ? 4.292 -20.364 -1.184 1.00 79.31 177 GLN A CA 1
ATOM 1439 C C . GLN A 1 177 ? 5.033 -21.689 -1.421 1.00 79.31 177 GLN A C 1
ATOM 1441 O O . GLN A 1 177 ? 4.608 -22.711 -0.899 1.00 79.31 177 GLN A O 1
ATOM 1446 N N . VAL A 1 178 ? 6.103 -21.696 -2.222 1.00 65.88 178 VAL A N 1
ATOM 1447 C CA . VAL A 1 178 ? 6.842 -22.922 -2.584 1.00 65.88 178 VAL A CA 1
ATOM 1448 C C . VAL A 1 178 ? 7.860 -23.314 -1.503 1.00 65.88 178 VAL A C 1
ATOM 1450 O O . VAL A 1 178 ? 8.268 -24.468 -1.434 1.00 65.88 178 VAL A O 1
ATOM 1453 N N . ASN A 1 179 ? 8.237 -22.371 -0.637 1.00 51.44 179 ASN A N 1
ATOM 1454 C CA . ASN A 1 179 ? 9.181 -22.572 0.467 1.00 51.44 179 ASN A CA 1
ATOM 1455 C C . ASN A 1 179 ? 8.497 -22.955 1.804 1.00 51.44 179 ASN A C 1
ATOM 1457 O O . ASN A 1 179 ? 9.117 -22.797 2.858 1.00 51.44 179 ASN A O 1
ATOM 1461 N N . VAL A 1 180 ? 7.236 -23.415 1.775 1.00 44.97 180 VAL A N 1
ATOM 1462 C CA . VAL A 1 180 ? 6.455 -23.860 2.951 1.00 44.97 180 VAL A CA 1
ATOM 1463 C C . VAL A 1 180 ? 6.276 -25.371 2.942 1.00 44.97 180 VAL A C 1
ATOM 1465 O O . VAL A 1 180 ? 5.911 -25.908 1.874 1.00 44.97 180 VAL A O 1
#

pLDDT: mean 86.91, std 10.6, range [44.97, 98.06]

Sequence (180 aa):
MGVLDIDSNYLSARRIKECVHIYCKSKQSCLEKQAYLTSSQKGEHKLIKYKLKASRKDRYEHYIYVKDIEGTKTNCGIIFYPYDISRLFSIMKSCVGVAPGKLELHSNLYDYPNAQKQINDSTSPYGFSFLFKNHLALKDFIEKYNEGIISGELNFNKICGDIKRDDLLIDIYNRTQVNV